Protein AF-A0AAV8X1F8-F1 (afdb_monomer_lite)

Structure (mmCIF, N/CA/C/O backbone):
data_AF-A0AAV8X1F8-F1
#
_entry.id   AF-A0AAV8X1F8-F1
#
loop_
_atom_site.group_PDB
_atom_site.id
_atom_site.type_symbol
_atom_site.label_atom_id
_atom_site.label_alt_id
_atom_site.label_comp_id
_atom_site.label_asym_id
_atom_site.label_entity_id
_atom_site.label_seq_id
_atom_site.pdbx_PDB_ins_code
_atom_site.Cartn_x
_atom_site.Cartn_y
_atom_site.Cartn_z
_atom_site.occupancy
_atom_site.B_iso_or_equiv
_atom_site.auth_seq_id
_atom_site.auth_comp_id
_atom_site.auth_asym_id
_atom_site.auth_atom_id
_atom_site.pdbx_PDB_model_num
ATOM 1 N N . MET A 1 1 ? 37.141 5.680 -40.964 1.00 58.78 1 MET A N 1
ATOM 2 C CA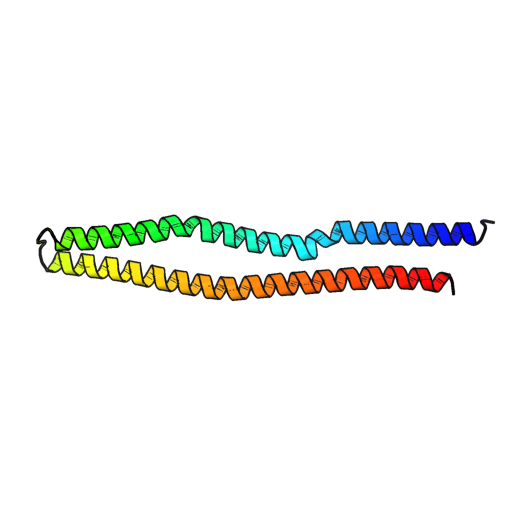 . MET A 1 1 ? 35.723 5.266 -41.043 1.00 58.78 1 MET A CA 1
ATOM 3 C C . MET A 1 1 ? 35.571 4.067 -40.114 1.00 58.78 1 MET A C 1
ATOM 5 O O . MET A 1 1 ? 36.356 3.139 -40.258 1.00 58.78 1 MET A O 1
ATOM 9 N N . TYR A 1 2 ? 34.710 4.121 -39.094 1.00 69.44 2 TYR A N 1
ATOM 10 C CA . TYR A 1 2 ? 34.546 2.992 -38.164 1.00 69.44 2 TYR A CA 1
ATOM 11 C C . TYR A 1 2 ? 33.892 1.800 -38.880 1.00 69.44 2 TYR A C 1
ATOM 13 O O . TYR A 1 2 ? 33.059 2.000 -39.762 1.00 69.44 2 TYR A O 1
ATOM 21 N N . SER A 1 3 ? 34.272 0.573 -38.511 1.00 85.44 3 SER A N 1
ATOM 22 C CA . SER A 1 3 ? 33.612 -0.648 -39.002 1.00 85.44 3 SER A CA 1
ATOM 23 C C . SER A 1 3 ? 32.144 -0.679 -38.558 1.00 85.44 3 SER A C 1
ATOM 25 O O . SER A 1 3 ? 31.850 -0.244 -37.443 1.00 85.44 3 SER A O 1
ATOM 27 N N . LYS A 1 4 ? 31.239 -1.229 -39.384 1.00 85.25 4 LYS A N 1
ATOM 28 C CA . LYS A 1 4 ? 29.804 -1.388 -39.065 1.00 85.25 4 LYS A CA 1
ATOM 29 C C . LYS A 1 4 ? 29.603 -2.050 -37.693 1.00 85.25 4 LYS A C 1
ATOM 31 O O . LYS A 1 4 ? 28.928 -1.488 -36.841 1.00 85.25 4 LYS A O 1
ATOM 36 N N . ALA A 1 5 ? 30.357 -3.113 -37.409 1.00 86.81 5 ALA A N 1
ATOM 37 C CA . ALA A 1 5 ? 30.331 -3.800 -36.116 1.00 86.81 5 ALA A CA 1
ATOM 38 C C . ALA A 1 5 ? 30.678 -2.890 -34.916 1.00 86.81 5 ALA A C 1
ATOM 40 O O . ALA A 1 5 ? 30.145 -3.058 -33.824 1.00 86.81 5 ALA A O 1
ATOM 41 N N . SER A 1 6 ? 31.557 -1.898 -35.101 1.00 88.62 6 SER A N 1
ATOM 42 C CA . SER A 1 6 ? 31.891 -0.939 -34.038 1.00 88.62 6 SER A CA 1
ATOM 43 C C . SER A 1 6 ? 30.753 0.047 -33.767 1.00 88.62 6 SER A C 1
ATOM 45 O O . SER A 1 6 ? 30.630 0.524 -32.639 1.00 88.62 6 SER A O 1
ATOM 47 N N . VAL A 1 7 ? 29.956 0.383 -34.784 1.00 89.62 7 VAL A N 1
ATOM 48 C CA . VAL A 1 7 ? 28.773 1.246 -34.647 1.00 89.62 7 VAL A CA 1
ATOM 49 C C . VAL A 1 7 ? 27.650 0.474 -33.959 1.00 89.62 7 VAL A C 1
ATOM 51 O O . VAL A 1 7 ? 27.064 0.976 -33.002 1.00 89.62 7 VAL A O 1
ATOM 54 N N . ASP A 1 8 ? 27.443 -0.771 -34.369 1.00 92.00 8 ASP A N 1
ATOM 55 C CA . ASP A 1 8 ? 26.447 -1.691 -33.824 1.00 92.00 8 ASP A CA 1
ATOM 56 C C . ASP A 1 8 ? 26.633 -1.928 -32.315 1.00 92.00 8 ASP A C 1
ATOM 58 O O . ASP A 1 8 ? 25.709 -1.740 -31.520 1.00 92.00 8 ASP A O 1
ATOM 62 N N . VAL A 1 9 ? 27.862 -2.243 -31.886 1.00 93.44 9 VAL A N 1
ATOM 63 C CA . VAL A 1 9 ? 28.198 -2.417 -30.460 1.00 93.44 9 VAL A CA 1
ATOM 64 C C . VAL A 1 9 ? 27.955 -1.129 -29.670 1.00 93.44 9 VAL A C 1
ATOM 66 O O . VAL A 1 9 ? 27.441 -1.168 -28.550 1.00 93.44 9 VAL A O 1
ATOM 69 N N . LYS A 1 10 ? 28.288 0.030 -30.249 1.00 94.12 10 LYS A N 1
ATOM 70 C CA . LYS A 1 10 ? 28.045 1.328 -29.609 1.00 94.12 10 LYS A CA 1
ATOM 71 C C . LYS A 1 10 ? 26.549 1.619 -29.468 1.00 94.12 10 LYS A C 1
ATOM 73 O O . LYS A 1 10 ? 26.151 2.200 -28.456 1.00 94.12 10 LYS A O 1
ATOM 78 N N . SER A 1 11 ? 25.734 1.214 -30.443 1.00 93.88 11 SER A N 1
ATOM 79 C CA . SER A 1 11 ? 24.278 1.358 -30.389 1.00 93.88 11 SER A CA 1
ATOM 80 C C . SER A 1 11 ? 23.690 0.528 -29.248 1.00 93.88 11 SER A C 1
ATOM 82 O O . SER A 1 11 ? 23.056 1.087 -28.353 1.00 93.88 11 SER A O 1
ATOM 84 N N . ILE A 1 12 ? 24.037 -0.764 -29.175 1.00 96.69 12 ILE A N 1
ATOM 85 C CA . ILE A 1 12 ? 23.617 -1.657 -28.081 1.00 96.69 12 ILE A CA 1
ATOM 86 C C . ILE A 1 12 ? 24.031 -1.088 -26.717 1.00 96.69 12 ILE A C 1
ATOM 88 O O . ILE A 1 12 ? 23.210 -0.997 -25.803 1.00 96.69 12 ILE A O 1
ATOM 92 N N . GLY A 1 13 ? 25.288 -0.654 -26.578 1.00 97.31 13 GLY A N 1
ATOM 93 C CA . GLY A 1 13 ? 25.778 -0.057 -25.334 1.00 97.31 13 GLY A CA 1
ATOM 94 C C . GLY A 1 13 ? 24.993 1.195 -24.932 1.00 97.31 13 GLY A C 1
ATOM 95 O O . GLY A 1 13 ? 24.625 1.353 -23.769 1.00 97.31 13 GLY A O 1
ATOM 96 N N . SER A 1 14 ? 24.670 2.056 -25.899 1.00 96.75 14 SER A N 1
ATOM 97 C CA . SER A 1 14 ? 23.865 3.261 -25.664 1.00 96.75 14 SER A CA 1
ATOM 98 C C . SER A 1 14 ? 22.449 2.918 -25.195 1.00 96.75 14 SER A C 1
ATOM 100 O O . SER A 1 14 ? 21.946 3.548 -24.264 1.00 96.75 14 SER A O 1
ATOM 102 N N . THR A 1 15 ? 21.827 1.886 -25.767 1.00 97.94 15 THR A N 1
ATOM 103 C CA . THR A 1 15 ? 20.506 1.401 -25.346 1.00 97.94 15 THR A CA 1
ATOM 104 C C . THR A 1 15 ? 20.513 0.893 -23.910 1.00 97.94 15 THR A C 1
ATOM 106 O O . THR A 1 15 ? 19.639 1.269 -23.130 1.00 97.94 15 THR A O 1
ATOM 109 N N . TYR A 1 16 ? 21.517 0.114 -23.508 1.00 98.19 16 TYR A N 1
ATOM 110 C CA . TYR A 1 16 ? 21.610 -0.351 -22.120 1.00 98.19 16 TYR A CA 1
ATOM 111 C C . TYR A 1 16 ? 21.924 0.774 -21.126 1.00 98.19 16 TYR A C 1
ATOM 113 O O . TYR A 1 16 ? 21.419 0.741 -20.005 1.00 98.19 16 TYR A O 1
ATOM 121 N N . ILE A 1 17 ? 22.664 1.815 -21.528 1.00 9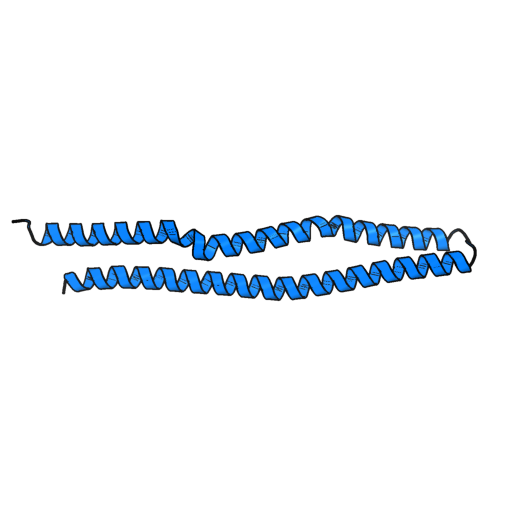8.06 17 ILE A N 1
ATOM 122 C CA . ILE A 1 17 ? 22.822 3.032 -20.712 1.00 98.06 17 ILE A CA 1
ATOM 123 C C . ILE A 1 17 ? 21.469 3.731 -20.516 1.00 98.06 17 ILE A C 1
ATOM 125 O O . ILE A 1 17 ? 21.157 4.164 -19.407 1.00 98.06 17 ILE A O 1
ATOM 129 N N . LEU A 1 18 ? 20.647 3.831 -21.568 1.00 97.06 18 LEU A N 1
ATOM 130 C CA . LEU A 1 18 ? 19.296 4.392 -21.462 1.00 97.06 18 LEU A CA 1
ATOM 131 C C . LEU A 1 18 ? 18.405 3.551 -20.544 1.00 97.06 18 LEU A C 1
ATOM 133 O O . LEU A 1 18 ? 17.727 4.118 -19.695 1.00 97.06 18 LEU A O 1
ATOM 137 N N . ILE A 1 19 ? 18.441 2.221 -20.663 1.00 98.06 19 ILE A N 1
ATOM 138 C CA . ILE A 1 19 ? 17.713 1.316 -19.761 1.00 98.06 19 ILE A CA 1
ATOM 139 C C . ILE A 1 19 ? 18.170 1.518 -18.310 1.00 98.06 19 ILE A C 1
ATOM 141 O O . ILE A 1 19 ? 17.328 1.614 -17.423 1.00 98.06 19 ILE A O 1
ATOM 145 N N . GLY A 1 20 ? 19.475 1.663 -18.062 1.00 97.94 20 GLY A N 1
ATOM 146 C CA . GLY A 1 20 ? 20.000 1.978 -16.729 1.00 97.94 20 GLY A CA 1
ATOM 147 C C . GLY A 1 20 ? 19.393 3.254 -16.135 1.00 97.94 20 GLY A C 1
ATOM 148 O O . GLY A 1 20 ? 18.956 3.245 -14.988 1.00 97.94 20 GLY A O 1
ATOM 149 N N . LYS A 1 21 ? 19.264 4.317 -16.939 1.00 96.94 21 LYS A N 1
ATOM 150 C CA . LYS A 1 21 ? 18.585 5.559 -16.522 1.00 96.94 21 LYS A CA 1
ATOM 151 C C . LYS A 1 21 ? 17.091 5.366 -16.262 1.00 96.94 21 LYS A C 1
ATOM 153 O O . LYS A 1 21 ? 16.547 5.995 -15.362 1.00 96.94 21 LYS A O 1
ATOM 158 N N . LEU A 1 22 ? 16.417 4.502 -17.028 1.00 97.19 22 LEU A N 1
ATOM 159 C CA . LEU A 1 22 ? 15.018 4.162 -16.754 1.00 97.19 22 LEU A CA 1
ATOM 160 C C . LEU A 1 22 ? 14.884 3.498 -15.375 1.00 97.19 22 LEU A C 1
ATOM 162 O O . LEU A 1 22 ? 13.992 3.868 -14.621 1.00 97.19 22 LEU A O 1
ATOM 166 N N . TYR A 1 23 ? 15.777 2.567 -15.023 1.00 97.12 23 TYR A N 1
ATOM 167 C CA . TYR A 1 23 ? 15.787 1.933 -13.697 1.00 97.12 23 TYR A CA 1
ATOM 168 C C . TYR A 1 23 ? 16.033 2.929 -12.557 1.00 97.12 23 TYR A C 1
ATOM 170 O O . TYR A 1 23 ? 15.411 2.803 -11.505 1.00 97.12 23 TYR A O 1
ATOM 178 N N . GLU A 1 24 ? 16.916 3.910 -12.760 1.00 96.00 24 GLU A N 1
ATOM 179 C CA . GLU A 1 24 ? 17.222 4.949 -11.766 1.00 96.00 24 GLU A CA 1
ATOM 180 C C . GLU A 1 24 ? 15.986 5.787 -11.396 1.00 96.00 24 GLU A C 1
ATOM 182 O O . GLU A 1 24 ? 15.760 6.093 -10.225 1.00 96.00 24 GLU A O 1
ATOM 187 N N . GLU A 1 25 ? 15.149 6.114 -12.381 1.00 94.88 25 GLU A N 1
ATOM 188 C CA . GLU A 1 25 ? 13.942 6.918 -12.168 1.00 94.88 25 GLU A CA 1
ATOM 189 C C . GLU A 1 25 ? 12.718 6.088 -11.748 1.00 94.88 25 GLU A C 1
ATOM 191 O O . GLU A 1 25 ? 11.816 6.612 -11.091 1.00 94.88 25 GLU A O 1
ATOM 196 N N . GLN A 1 26 ? 12.691 4.791 -12.072 1.00 95.94 26 GLN A N 1
ATOM 197 C CA . GLN A 1 26 ? 11.502 3.953 -11.908 1.00 95.94 26 GLN A CA 1
ATOM 198 C C . GLN A 1 26 ? 11.010 3.870 -10.460 1.00 95.94 26 GLN A C 1
ATOM 200 O O . GLN A 1 26 ? 9.810 3.974 -10.219 1.00 95.94 26 GLN A O 1
ATOM 205 N N . ALA A 1 27 ? 11.919 3.749 -9.488 1.00 94.75 27 ALA A N 1
ATOM 206 C CA . ALA A 1 27 ? 11.552 3.537 -8.084 1.00 94.75 27 ALA A CA 1
ATOM 207 C C . ALA A 1 27 ? 10.663 4.653 -7.499 1.00 94.75 27 ALA A C 1
ATOM 209 O O . ALA A 1 27 ? 9.892 4.412 -6.570 1.00 94.75 27 ALA A O 1
ATOM 210 N N . LYS A 1 28 ? 10.748 5.876 -8.042 1.00 96.19 28 LYS A N 1
ATOM 211 C CA . LYS A 1 28 ? 9.919 7.017 -7.619 1.00 96.19 28 LYS A CA 1
ATOM 212 C C . LYS A 1 28 ? 8.461 6.883 -8.073 1.00 96.19 28 LYS A C 1
ATOM 214 O O . LYS A 1 28 ? 7.590 7.528 -7.499 1.00 96.19 28 LYS A O 1
ATOM 219 N N . ILE A 1 29 ? 8.208 6.082 -9.106 1.00 96.88 29 ILE A N 1
ATOM 220 C CA . ILE A 1 29 ? 6.912 5.961 -9.781 1.00 96.88 29 ILE A CA 1
ATOM 221 C C . ILE A 1 29 ? 6.070 4.850 -9.151 1.00 96.88 29 ILE A C 1
ATOM 223 O O . ILE A 1 29 ? 4.861 5.003 -9.004 1.00 96.88 29 ILE A O 1
ATOM 227 N N . ASP A 1 30 ? 6.692 3.740 -8.756 1.00 97.00 30 ASP A N 1
ATOM 228 C CA . ASP A 1 30 ? 5.980 2.549 -8.293 1.00 97.00 30 ASP A CA 1
ATOM 229 C C . ASP A 1 30 ? 6.263 2.198 -6.827 1.00 97.00 30 ASP A C 1
ATOM 231 O O . ASP A 1 30 ? 5.339 2.113 -6.014 1.00 97.00 30 ASP A O 1
ATOM 235 N N . TRP A 1 31 ? 7.531 2.027 -6.464 1.00 97.31 31 TRP A N 1
ATOM 236 C CA . TRP A 1 31 ? 7.951 1.587 -5.142 1.00 97.31 31 TRP A CA 1
ATOM 237 C C . TRP A 1 31 ? 7.712 2.646 -4.080 1.00 97.31 31 TRP A C 1
ATOM 239 O O . TRP A 1 31 ? 7.233 2.308 -2.998 1.00 97.31 31 TRP A O 1
ATOM 249 N N . LEU A 1 32 ? 8.013 3.911 -4.376 1.00 97.50 32 LEU A N 1
ATOM 250 C CA . LEU A 1 32 ? 7.830 4.999 -3.422 1.00 97.50 32 LEU A CA 1
ATOM 251 C C . LEU A 1 32 ? 6.346 5.177 -3.029 1.00 97.50 32 LEU A C 1
ATOM 253 O O . LEU A 1 32 ? 6.065 5.085 -1.835 1.00 97.50 32 LEU A O 1
ATOM 257 N N . PRO A 1 33 ? 5.371 5.280 -3.961 1.00 97.25 33 PRO A N 1
ATOM 258 C CA . PRO A 1 33 ? 3.953 5.346 -3.588 1.00 97.25 33 PRO A CA 1
ATOM 259 C C . PRO A 1 33 ? 3.451 4.124 -2.808 1.00 97.25 33 PRO A C 1
ATOM 261 O O . PRO A 1 33 ? 2.631 4.260 -1.895 1.00 97.25 33 PRO A O 1
ATOM 264 N N . LEU A 1 34 ? 3.937 2.922 -3.148 1.00 97.81 34 LEU A N 1
ATOM 265 C CA . LEU A 1 34 ? 3.610 1.709 -2.398 1.00 97.81 34 LEU A CA 1
ATOM 266 C C . LEU A 1 34 ? 4.144 1.784 -0.965 1.00 97.81 34 LEU A C 1
ATOM 268 O O . LEU A 1 34 ? 3.413 1.493 -0.016 1.00 97.81 34 LEU A O 1
ATOM 272 N N . PHE A 1 35 ? 5.401 2.192 -0.807 1.00 97.62 35 PHE A N 1
ATOM 273 C CA . PHE A 1 35 ? 6.036 2.330 0.495 1.00 97.62 35 PHE A CA 1
ATOM 274 C C . PHE A 1 35 ? 5.346 3.389 1.355 1.00 97.62 35 PHE A C 1
ATOM 276 O O . PHE A 1 35 ? 5.058 3.117 2.518 1.00 97.62 35 PHE A O 1
ATOM 283 N N . ASP A 1 36 ? 5.006 4.545 0.786 1.00 97.56 36 ASP A N 1
ATOM 284 C CA . ASP A 1 36 ? 4.314 5.625 1.493 1.00 97.56 36 ASP A CA 1
ATOM 285 C C . ASP A 1 36 ? 2.976 5.148 2.064 1.00 97.56 36 ASP A C 1
ATOM 287 O O . ASP A 1 36 ? 2.677 5.355 3.244 1.00 97.56 36 ASP A O 1
ATOM 291 N N . LYS A 1 37 ? 2.187 4.423 1.263 1.00 97.69 37 LYS A N 1
ATOM 292 C CA . LYS A 1 37 ? 0.929 3.831 1.730 1.00 97.69 37 LYS A CA 1
ATOM 293 C C . LYS A 1 37 ? 1.161 2.817 2.847 1.00 97.69 37 LYS A C 1
ATOM 295 O O . LYS A 1 37 ? 0.500 2.900 3.881 1.00 97.69 37 LYS A O 1
ATOM 300 N N . LEU A 1 38 ? 2.124 1.906 2.702 1.00 97.25 38 LEU A N 1
ATOM 301 C CA . LEU A 1 38 ? 2.468 0.953 3.766 1.00 97.25 38 LEU A CA 1
ATOM 302 C C . LEU A 1 38 ? 2.938 1.658 5.048 1.00 97.25 38 LEU A C 1
ATOM 304 O O . LEU A 1 38 ? 2.608 1.220 6.152 1.00 97.25 38 LEU A O 1
ATOM 308 N N . TYR A 1 39 ? 3.666 2.767 4.920 1.00 97.81 39 TYR A N 1
ATOM 309 C CA . TYR A 1 39 ? 4.156 3.554 6.044 1.00 97.81 39 TYR A CA 1
ATOM 310 C C . TYR A 1 39 ? 3.018 4.240 6.812 1.00 97.81 39 TYR A C 1
ATOM 312 O O . TYR A 1 39 ? 3.010 4.220 8.044 1.00 97.81 39 TYR A O 1
ATOM 320 N N . ILE A 1 40 ? 2.008 4.762 6.109 1.00 97.19 40 ILE A N 1
ATOM 321 C CA . ILE A 1 40 ? 0.788 5.301 6.730 1.00 97.19 40 ILE A CA 1
ATOM 322 C C . ILE A 1 40 ? 0.073 4.209 7.535 1.00 97.19 40 ILE A C 1
ATOM 324 O O . ILE A 1 40 ? -0.222 4.405 8.715 1.00 97.19 40 ILE A O 1
ATOM 328 N N . TYR A 1 41 ? -0.143 3.029 6.944 1.00 97.69 41 TYR A N 1
ATOM 329 C CA . TYR A 1 41 ? -0.800 1.916 7.641 1.00 97.69 41 TYR A CA 1
ATOM 330 C C . TYR A 1 41 ? 0.014 1.400 8.832 1.00 97.69 41 TYR A C 1
ATOM 332 O O . TYR A 1 41 ? -0.568 1.042 9.857 1.00 97.69 41 TYR A O 1
ATOM 340 N N . LYS A 1 42 ? 1.349 1.420 8.759 1.00 97.19 42 LYS A N 1
ATOM 341 C CA . LYS A 1 42 ? 2.216 1.162 9.919 1.00 97.19 42 LYS A CA 1
ATOM 342 C C . LYS A 1 42 ? 1.959 2.171 11.045 1.00 97.19 42 LYS A C 1
ATOM 344 O O . LYS A 1 42 ? 1.873 1.778 12.205 1.00 97.19 42 LYS A O 1
ATOM 349 N N . GLY A 1 43 ? 1.805 3.452 10.710 1.00 97.38 43 GLY A N 1
ATOM 350 C CA . GLY A 1 43 ? 1.456 4.503 11.667 1.00 97.38 43 GLY A CA 1
ATOM 351 C C . GLY A 1 43 ? 0.104 4.255 12.334 1.00 97.38 43 GLY A C 1
ATOM 352 O O . GLY A 1 43 ? 0.027 4.200 13.558 1.00 97.38 43 GLY A O 1
ATOM 353 N N . ILE A 1 44 ? -0.944 4.010 11.547 1.00 96.06 44 ILE A N 1
ATOM 354 C CA . ILE A 1 44 ? -2.298 3.758 12.067 1.00 96.06 44 ILE A CA 1
ATOM 355 C C . ILE A 1 44 ? -2.308 2.519 12.972 1.00 96.06 44 ILE A C 1
ATOM 357 O O . ILE A 1 44 ? -2.781 2.559 14.108 1.00 96.06 44 ILE A O 1
ATOM 361 N N . THR A 1 45 ? -1.720 1.416 12.503 1.00 96.25 45 THR A N 1
ATOM 362 C CA . THR A 1 45 ? -1.698 0.151 13.255 1.00 96.25 45 THR A CA 1
ATOM 363 C C . THR A 1 45 ? -0.882 0.227 14.542 1.00 96.25 45 THR A C 1
ATOM 365 O O . THR A 1 45 ? -1.194 -0.497 15.485 1.00 96.25 45 THR A O 1
ATOM 368 N N . SER A 1 46 ? 0.097 1.133 14.631 1.00 97.44 46 SER A N 1
ATOM 369 C CA . SER A 1 46 ? 0.866 1.352 15.862 1.00 97.44 46 SER A CA 1
ATOM 370 C C . SER A 1 46 ? 0.017 1.869 17.029 1.00 97.44 46 SER A C 1
ATOM 372 O O . SER A 1 46 ? 0.371 1.629 18.178 1.00 97.44 46 SER A O 1
ATOM 374 N N . SER A 1 47 ? -1.123 2.516 16.748 1.00 94.94 47 SER A N 1
ATOM 375 C CA . SER A 1 47 ? -2.040 3.058 17.766 1.00 94.94 47 SER A CA 1
ATOM 376 C C . SER A 1 47 ? -3.103 2.053 18.235 1.00 94.94 47 SER A C 1
ATOM 378 O O . SER A 1 47 ? -3.722 2.242 19.282 1.00 94.94 47 SER A O 1
ATOM 380 N N . LEU A 1 48 ? -3.329 0.964 17.489 1.00 95.56 48 LEU A N 1
ATOM 381 C CA . LEU A 1 48 ? -4.367 -0.025 17.809 1.00 95.56 48 LEU A CA 1
ATOM 382 C C . LEU A 1 48 ? -4.174 -0.731 19.163 1.00 95.56 48 LEU A C 1
ATOM 384 O O . LEU A 1 48 ? -5.176 -0.908 19.861 1.00 95.56 48 LEU A O 1
ATOM 388 N N . PRO A 1 49 ? -2.954 -1.128 19.583 1.00 97.44 49 PRO A N 1
ATOM 389 C CA . PRO A 1 49 ? -2.754 -1.761 20.885 1.00 97.44 49 PRO A CA 1
ATOM 390 C C . PRO A 1 49 ? -3.257 -0.902 22.049 1.00 97.44 49 PRO A C 1
ATOM 392 O O . PRO A 1 49 ? -3.926 -1.421 22.943 1.00 97.44 49 PRO A O 1
ATOM 395 N N . ASP A 1 50 ? -3.004 0.407 22.005 1.00 97.38 50 ASP A N 1
ATOM 396 C CA . ASP A 1 50 ? -3.414 1.336 23.058 1.00 97.38 50 ASP A CA 1
ATOM 397 C C . ASP A 1 50 ? -4.936 1.529 23.085 1.00 97.38 50 ASP A C 1
ATOM 399 O O . ASP A 1 50 ? -5.546 1.484 24.156 1.00 97.38 50 ASP A O 1
ATOM 403 N N . ILE A 1 51 ? -5.572 1.654 21.913 1.00 96.69 51 ILE A N 1
ATOM 404 C CA . ILE A 1 51 ? -7.037 1.747 21.780 1.00 96.69 51 ILE A CA 1
ATOM 405 C C . ILE A 1 51 ? -7.714 0.492 22.351 1.00 96.69 51 ILE A C 1
ATOM 407 O O . ILE A 1 51 ? -8.658 0.583 23.142 1.00 96.69 51 ILE A O 1
ATOM 411 N N . LEU A 1 52 ? -7.213 -0.692 21.990 1.00 96.25 52 LEU A N 1
ATOM 412 C CA . LEU A 1 52 ? -7.743 -1.967 22.476 1.00 96.25 52 LEU A CA 1
ATOM 413 C C . LEU A 1 52 ? -7.500 -2.150 23.977 1.00 96.25 52 LEU A C 1
ATOM 415 O O . LEU A 1 52 ? -8.364 -2.668 24.688 1.00 96.25 52 LEU A O 1
ATOM 419 N N . ASN A 1 53 ? -6.352 -1.699 24.485 1.00 97.50 53 ASN A N 1
ATOM 420 C CA . ASN A 1 53 ? -6.067 -1.731 25.913 1.00 97.50 53 ASN A CA 1
ATOM 421 C C . ASN A 1 53 ? -7.026 -0.822 26.698 1.00 97.50 53 ASN A C 1
ATOM 423 O O . ASN A 1 53 ? -7.554 -1.237 27.729 1.00 97.50 53 ASN A O 1
ATOM 427 N N . LEU A 1 54 ? -7.324 0.377 26.191 1.00 96.94 54 LEU A N 1
ATOM 428 C CA . LEU A 1 54 ? -8.292 1.284 26.810 1.00 96.94 54 LEU A CA 1
ATOM 429 C C . LEU A 1 54 ? -9.697 0.665 26.876 1.00 96.94 54 LEU A C 1
ATOM 431 O O . LEU A 1 54 ? -10.345 0.713 27.924 1.00 96.94 54 LEU A O 1
ATOM 435 N N . GLN A 1 55 ? -10.150 0.038 25.787 1.00 97.38 55 GLN A N 1
ATOM 436 C CA . GLN A 1 55 ? -11.430 -0.676 25.754 1.00 97.38 55 GLN A CA 1
ATOM 437 C C . GLN A 1 55 ? -11.461 -1.815 26.781 1.00 97.38 55 GLN A C 1
ATOM 439 O O . GLN A 1 55 ? -12.405 -1.923 27.567 1.00 97.38 55 GLN A O 1
ATOM 444 N N . LYS A 1 56 ? -10.387 -2.608 26.852 1.00 97.44 56 LYS A N 1
ATOM 445 C CA . LYS A 1 56 ? -10.248 -3.694 27.827 1.00 97.44 56 LYS A CA 1
ATOM 446 C C . LYS A 1 56 ? -10.319 -3.186 29.269 1.00 97.44 56 LYS A C 1
ATOM 448 O O . LYS A 1 56 ? -11.010 -3.788 30.092 1.00 97.44 56 LYS A O 1
ATOM 453 N N . LEU A 1 57 ? -9.623 -2.093 29.583 1.00 97.19 57 LEU A N 1
ATOM 454 C CA . LEU A 1 57 ? -9.638 -1.476 30.914 1.00 97.19 57 LEU A CA 1
ATOM 455 C C . LEU A 1 57 ? -11.028 -0.937 31.273 1.00 97.19 57 LEU A C 1
ATOM 457 O O . LEU A 1 57 ? -11.469 -1.085 32.413 1.00 97.19 57 LEU A O 1
ATOM 461 N N . SER A 1 58 ? -11.747 -0.367 30.305 1.00 96.81 58 SER A N 1
ATOM 462 C CA . SER A 1 58 ? -13.126 0.088 30.500 1.00 96.81 58 SER A CA 1
ATOM 463 C C . SER A 1 58 ? -14.066 -1.065 30.868 1.00 96.81 58 SER A C 1
ATOM 465 O O . SER A 1 58 ? -14.806 -0.965 31.848 1.00 96.81 58 SER A O 1
ATOM 467 N N . GLU A 1 59 ? -13.971 -2.199 30.169 1.00 96.50 59 GLU A N 1
ATOM 468 C CA . GLU A 1 59 ? -14.771 -3.390 30.482 1.00 96.50 59 GLU A CA 1
ATOM 469 C C . GLU A 1 59 ? -14.399 -4.019 31.829 1.00 96.50 59 GLU A C 1
ATOM 471 O O . GLU A 1 59 ? -15.268 -4.478 32.575 1.00 96.50 59 GLU A O 1
ATOM 476 N N . GLN A 1 60 ? -13.114 -4.011 32.194 1.00 96.06 60 GLN A N 1
ATOM 477 C CA . GLN A 1 60 ? -12.689 -4.424 33.533 1.00 96.06 60 GLN A CA 1
ATOM 478 C C . GLN A 1 60 ? -13.300 -3.523 34.611 1.00 96.06 60 GLN A C 1
ATOM 480 O O . GLN A 1 60 ? -13.826 -4.037 35.601 1.00 96.06 60 GLN A O 1
ATOM 485 N N . LYS A 1 61 ? -13.304 -2.200 34.398 1.00 94.12 61 LYS A N 1
ATOM 486 C CA . LYS A 1 61 ? -13.877 -1.246 35.352 1.00 94.12 61 LYS A CA 1
ATOM 487 C C . LYS A 1 61 ? -15.389 -1.401 35.492 1.00 94.12 61 LYS A C 1
ATOM 489 O O . LYS A 1 61 ? -15.895 -1.385 36.611 1.00 94.12 61 LYS A O 1
ATOM 494 N N . LYS A 1 62 ? -16.102 -1.629 34.385 1.00 94.38 62 LYS A N 1
ATOM 495 C CA . LYS A 1 62 ? -17.538 -1.949 34.391 1.00 94.38 62 LYS A CA 1
ATOM 496 C C . LYS A 1 62 ? -17.832 -3.158 35.283 1.00 94.38 62 LYS A C 1
ATOM 498 O O . LYS A 1 62 ? -18.667 -3.055 36.179 1.00 94.38 62 LYS A O 1
ATOM 503 N N . ARG A 1 63 ? -17.092 -4.261 35.115 1.00 93.00 63 ARG A N 1
ATOM 504 C CA . ARG A 1 63 ? -17.253 -5.481 35.934 1.00 93.00 63 ARG A CA 1
ATOM 505 C C . ARG A 1 63 ? -16.922 -5.260 37.411 1.00 93.00 63 ARG A C 1
ATOM 507 O O . ARG A 1 63 ? -17.551 -5.865 38.274 1.00 93.00 63 ARG A O 1
ATOM 514 N N . GLU A 1 64 ? -15.930 -4.428 37.716 1.00 92.88 64 GLU A N 1
ATOM 515 C CA . GLU A 1 64 ? -15.574 -4.073 39.096 1.00 92.88 64 GLU A CA 1
ATOM 516 C C . GLU A 1 64 ? -16.709 -3.292 39.780 1.00 92.88 64 GLU A C 1
ATOM 518 O O . GLU A 1 64 ? -17.130 -3.646 40.881 1.00 92.88 64 GLU A O 1
ATOM 523 N N . CYS A 1 65 ? -17.270 -2.282 39.106 1.00 91.25 65 CYS A N 1
ATOM 524 C CA . CYS A 1 65 ? -18.401 -1.501 39.616 1.00 91.25 65 CYS A CA 1
ATOM 525 C C . CYS A 1 65 ? -19.657 -2.359 39.847 1.00 91.25 65 CYS A C 1
ATOM 527 O O . CYS A 1 65 ? -20.368 -2.140 40.826 1.00 91.25 65 CYS A O 1
ATOM 529 N N . GLU A 1 66 ? -19.901 -3.355 38.990 1.00 89.56 66 GLU A N 1
ATOM 530 C CA . GLU A 1 66 ? -20.991 -4.331 39.147 1.00 89.56 66 GLU A CA 1
ATOM 531 C C . GLU A 1 66 ? -20.838 -5.223 40.378 1.00 89.56 66 GLU A C 1
ATOM 533 O O . GLU A 1 66 ? -21.841 -5.594 40.984 1.00 89.56 66 GLU A O 1
ATOM 538 N N . ARG A 1 67 ? -19.604 -5.535 40.786 1.00 90.50 67 ARG A N 1
ATOM 539 C CA . ARG A 1 67 ? -19.331 -6.334 41.991 1.00 90.50 67 ARG A CA 1
ATOM 540 C C . ARG A 1 67 ? -19.422 -5.521 43.280 1.00 90.50 67 ARG A C 1
ATOM 542 O O . ARG A 1 67 ? -19.771 -6.077 44.314 1.00 90.50 67 ARG A O 1
ATOM 549 N N . ASN A 1 68 ? -19.119 -4.226 43.224 1.00 86.62 68 ASN A N 1
ATOM 550 C CA . ASN A 1 68 ? -19.002 -3.362 44.403 1.00 86.62 68 ASN A CA 1
ATOM 551 C C . ASN A 1 68 ? -20.335 -2.743 44.875 1.00 86.62 68 ASN A C 1
ATOM 553 O O . ASN A 1 68 ? -20.311 -1.828 45.695 1.00 86.62 68 ASN A O 1
ATOM 557 N N . SER A 1 69 ? -21.489 -3.207 44.376 1.00 73.94 69 SER A N 1
ATOM 558 C CA . SER A 1 69 ? -22.827 -2.744 44.795 1.00 73.94 69 SER A CA 1
ATOM 559 C C . SER A 1 69 ? -22.988 -1.213 44.795 1.00 73.94 69 SER A C 1
ATOM 561 O O . SER A 1 69 ? -23.567 -0.636 45.717 1.00 73.94 69 SER A O 1
ATOM 563 N N . MET A 1 70 ? -22.449 -0.535 43.771 1.00 73.69 70 MET A N 1
ATOM 564 C CA . MET A 1 70 ? -22.592 0.920 43.617 1.00 73.69 70 MET A CA 1
ATOM 565 C C . MET A 1 70 ? -24.063 1.337 43.461 1.00 73.69 70 MET A C 1
ATOM 567 O O . MET A 1 70 ? -24.905 0.544 43.036 1.00 73.69 70 MET A O 1
ATOM 571 N N . GLN A 1 71 ? -24.367 2.611 43.744 1.00 82.25 71 GLN A N 1
ATOM 572 C CA . GLN A 1 71 ? -25.687 3.185 43.456 1.00 82.25 71 GLN A CA 1
ATOM 573 C C . GLN A 1 71 ? -26.098 2.917 42.002 1.00 82.25 71 GLN A C 1
ATOM 575 O O . GLN A 1 71 ? -25.311 3.095 41.070 1.00 82.25 71 GLN A O 1
ATOM 580 N N . GLN A 1 72 ? -27.354 2.506 41.822 1.00 83.06 72 GLN A N 1
ATOM 581 C CA . GLN A 1 72 ? -27.882 2.023 40.546 1.00 83.06 72 GLN A CA 1
ATOM 582 C C . GLN A 1 72 ? -27.768 3.053 39.410 1.00 83.06 72 GLN A C 1
ATOM 584 O O . GLN A 1 72 ? -27.523 2.675 38.266 1.00 83.06 72 GLN A O 1
ATOM 589 N N . SER A 1 73 ? -27.898 4.345 39.727 1.00 84.69 73 SER A N 1
ATOM 590 C CA . SER A 1 73 ? -27.700 5.457 38.788 1.00 84.69 73 SER A CA 1
ATOM 591 C C . SER A 1 73 ? -26.261 5.510 38.267 1.00 84.69 73 SER A C 1
ATOM 593 O O . SER A 1 73 ? -26.037 5.441 37.061 1.00 84.69 73 SER A O 1
ATOM 595 N N . THR A 1 74 ? -25.278 5.521 39.168 1.00 86.38 74 THR A N 1
ATOM 596 C CA . THR A 1 74 ? -23.847 5.519 38.830 1.00 86.38 74 THR A CA 1
ATOM 597 C C . THR A 1 74 ? -23.455 4.281 38.024 1.00 86.38 74 THR A C 1
ATOM 599 O O . THR A 1 74 ? -22.672 4.363 37.078 1.00 86.38 74 THR A O 1
ATOM 602 N N . LEU A 1 75 ? -24.021 3.122 38.366 1.00 89.81 75 LEU A N 1
ATOM 603 C CA . LEU A 1 75 ? -23.787 1.875 37.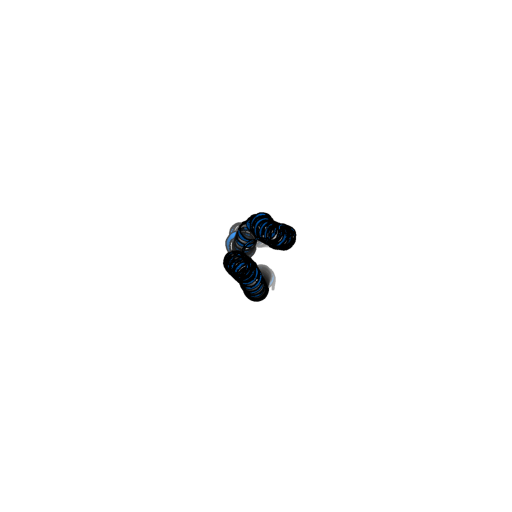645 1.00 89.81 75 LEU A CA 1
ATOM 604 C C . LEU A 1 75 ? -24.304 1.938 36.196 1.00 89.81 75 LEU A C 1
ATOM 606 O O . LEU A 1 75 ? -23.626 1.477 35.274 1.00 89.81 75 LEU A O 1
ATOM 610 N N . ALA A 1 76 ? -25.492 2.512 35.987 1.00 91.50 76 ALA A N 1
ATOM 611 C CA . ALA A 1 76 ? -26.070 2.689 34.657 1.00 91.50 76 ALA A CA 1
ATOM 612 C C . ALA A 1 76 ? -25.202 3.606 33.779 1.00 91.50 76 ALA A C 1
ATOM 614 O O . ALA A 1 76 ? -24.957 3.286 32.614 1.00 91.50 76 ALA A O 1
ATOM 615 N N . ASP A 1 77 ? -24.664 4.685 34.351 1.00 93.31 77 ASP A N 1
ATOM 616 C CA . ASP A 1 77 ? -23.769 5.600 33.640 1.00 93.31 77 ASP A CA 1
ATOM 617 C C . ASP A 1 77 ? -22.445 4.933 33.245 1.00 93.31 77 ASP A C 1
ATOM 619 O O . ASP A 1 77 ? -21.992 5.078 32.106 1.00 93.31 77 ASP A O 1
ATOM 623 N N . VAL A 1 78 ? -21.835 4.155 34.149 1.00 93.81 78 VAL A N 1
ATOM 624 C CA . VAL A 1 78 ? -20.603 3.398 33.856 1.00 93.81 78 VAL A CA 1
ATOM 625 C C . VAL A 1 78 ? -20.832 2.405 32.717 1.00 93.81 78 VAL A C 1
ATOM 627 O O . VAL A 1 78 ? -20.032 2.360 31.781 1.00 93.81 78 VAL A O 1
ATOM 630 N N . ARG A 1 79 ? -21.939 1.652 32.754 1.00 93.44 79 ARG A N 1
ATOM 631 C CA . ARG A 1 79 ? -22.309 0.713 31.684 1.00 93.44 79 ARG A CA 1
ATOM 632 C C . ARG A 1 79 ? -22.468 1.422 30.349 1.00 93.44 79 ARG A C 1
ATOM 634 O O . ARG A 1 79 ? -21.831 1.026 29.381 1.00 93.44 79 ARG A O 1
ATOM 641 N N . LYS A 1 80 ? -23.240 2.511 30.321 1.00 96.12 80 LYS A N 1
ATOM 642 C CA . LYS A 1 80 ? -23.469 3.295 29.105 1.00 96.12 80 LYS A CA 1
ATOM 643 C C . LYS A 1 80 ? -22.156 3.788 28.497 1.00 96.12 80 LYS A C 1
ATOM 645 O O . LYS A 1 80 ? -21.977 3.697 27.288 1.00 96.12 80 LYS A O 1
ATOM 650 N N . ARG A 1 81 ? -21.228 4.300 29.311 1.00 96.00 81 ARG A N 1
ATOM 651 C CA . ARG A 1 81 ? -19.929 4.796 28.821 1.00 96.00 81 ARG A CA 1
ATOM 652 C C . ARG A 1 81 ? -19.041 3.675 28.279 1.00 96.00 81 ARG A C 1
ATOM 654 O O . ARG A 1 81 ? -18.421 3.871 27.238 1.00 96.00 81 ARG A O 1
ATOM 661 N N . ALA A 1 82 ? -18.993 2.529 28.957 1.00 96.25 82 ALA A N 1
ATOM 662 C CA . ALA A 1 82 ? -18.247 1.360 28.489 1.00 96.25 82 ALA A CA 1
ATOM 663 C C . ALA A 1 82 ? -18.824 0.804 27.176 1.00 96.25 82 ALA A C 1
ATOM 665 O O . ALA A 1 82 ? -18.074 0.542 26.239 1.00 96.25 82 ALA A O 1
ATOM 666 N N . ASP A 1 83 ? -20.152 0.724 27.065 1.00 96.69 83 ASP A N 1
ATOM 667 C CA . ASP A 1 83 ? -20.819 0.271 25.843 1.00 96.69 83 ASP A CA 1
ATOM 668 C C . ASP A 1 83 ? -20.545 1.237 24.680 1.00 96.69 83 ASP A C 1
ATOM 670 O O . ASP A 1 83 ? -20.167 0.797 23.597 1.00 96.69 83 ASP A O 1
ATOM 674 N N . VAL A 1 84 ? -20.650 2.556 24.907 1.00 97.50 84 VAL A N 1
ATOM 675 C CA . VAL A 1 84 ? -20.289 3.575 23.903 1.00 97.50 84 VAL A CA 1
ATOM 676 C C . VAL A 1 84 ? -18.844 3.400 23.443 1.00 97.50 84 VAL A C 1
ATOM 678 O O . VAL A 1 84 ? -18.594 3.405 22.243 1.00 97.50 84 VAL A O 1
ATOM 681 N N . LEU A 1 85 ? -17.894 3.209 24.365 1.00 96.94 85 LEU A N 1
ATOM 682 C CA . LEU A 1 85 ? -16.496 2.983 24.001 1.00 96.94 85 LEU A CA 1
ATOM 683 C C . LEU A 1 85 ? -16.331 1.719 23.146 1.00 96.94 85 LEU A C 1
ATOM 685 O O . LEU A 1 85 ? -15.661 1.766 22.117 1.00 96.94 85 LEU A O 1
ATOM 689 N N . THR A 1 86 ? -16.963 0.612 23.537 1.00 97.31 86 THR A N 1
ATOM 690 C CA . THR A 1 86 ? -16.911 -0.655 22.795 1.00 97.31 86 THR A CA 1
ATOM 691 C C . THR A 1 86 ? -17.482 -0.506 21.380 1.00 97.31 86 THR A C 1
ATOM 693 O O . THR A 1 86 ? -16.834 -0.918 20.418 1.00 97.31 86 THR A O 1
ATOM 696 N N . TYR 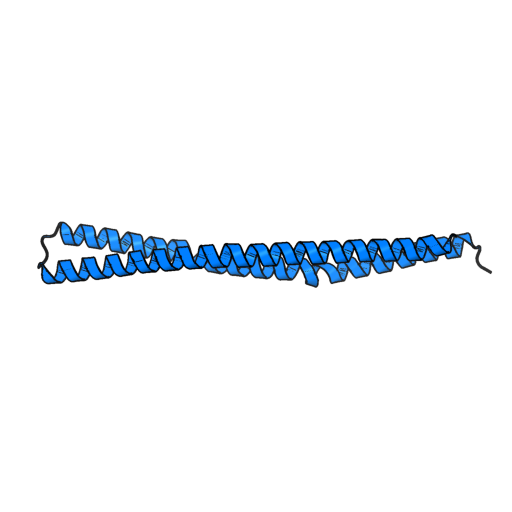A 1 87 ? -18.643 0.138 21.219 1.00 98.06 87 TYR A N 1
ATOM 697 C CA . TYR A 1 87 ? -19.229 0.368 19.894 1.00 98.06 87 TYR A CA 1
ATOM 698 C C . TYR A 1 87 ? -18.395 1.317 19.032 1.00 98.06 87 TYR A C 1
ATOM 700 O O . TYR A 1 87 ? -18.259 1.075 17.835 1.00 98.06 87 TYR A O 1
ATOM 708 N N . THR A 1 88 ? -17.789 2.349 19.623 1.00 97.81 88 THR A N 1
ATOM 709 C CA . THR A 1 88 ? -16.863 3.236 18.908 1.00 97.81 88 THR A CA 1
ATOM 710 C C . THR A 1 88 ? -15.649 2.468 18.395 1.00 97.81 88 THR A C 1
ATOM 712 O O . THR A 1 88 ? -15.288 2.612 17.231 1.00 97.81 88 THR A O 1
ATOM 715 N N . VAL A 1 89 ? -15.051 1.599 19.217 1.00 97.75 89 VAL A N 1
ATOM 716 C CA . VAL A 1 89 ? -13.916 0.768 18.786 1.00 97.75 89 VAL A CA 1
ATOM 717 C C . VAL A 1 89 ? -14.318 -0.181 17.657 1.00 97.75 89 VAL A C 1
ATOM 719 O O . VAL A 1 89 ? -13.564 -0.343 16.703 1.00 97.75 89 VAL A O 1
ATOM 722 N N . PHE A 1 90 ? -15.509 -0.781 17.706 1.00 97.75 90 PHE A N 1
ATOM 723 C CA . PHE A 1 90 ? -15.991 -1.626 16.609 1.00 97.75 90 PHE A CA 1
ATOM 724 C C . PHE A 1 90 ? -16.238 -0.847 15.318 1.00 97.75 90 PHE A C 1
ATOM 726 O O . PHE A 1 90 ? -15.884 -1.336 14.245 1.00 97.75 90 PHE A O 1
ATOM 733 N N . ALA A 1 91 ? -16.815 0.351 15.413 1.00 98.25 91 ALA A N 1
ATOM 734 C CA . ALA A 1 91 ? -17.008 1.223 14.261 1.00 98.25 91 ALA A CA 1
ATOM 735 C C . ALA A 1 91 ? -15.662 1.600 13.623 1.00 98.25 91 ALA A C 1
ATOM 737 O O . ALA A 1 91 ? -15.511 1.483 12.409 1.00 98.25 91 ALA A O 1
ATOM 738 N N . GLU A 1 92 ? -14.672 1.956 14.442 1.00 97.44 92 GLU A N 1
ATOM 739 C CA . GLU A 1 92 ? -13.332 2.317 13.980 1.00 97.44 92 GLU A CA 1
ATOM 740 C C . GLU A 1 92 ? -12.608 1.136 13.324 1.00 97.44 92 GLU A C 1
ATOM 742 O O . GLU A 1 92 ? -12.042 1.275 12.245 1.00 97.44 92 GLU A O 1
ATOM 747 N N . LEU A 1 93 ? -12.669 -0.059 13.924 1.00 96.94 93 LEU A N 1
ATOM 748 C CA . LEU A 1 93 ? -12.063 -1.260 13.340 1.00 96.94 93 LEU A CA 1
ATOM 749 C C . LEU A 1 93 ? -12.703 -1.634 11.999 1.00 96.94 93 LEU A C 1
ATOM 751 O O . LEU A 1 93 ? -11.995 -2.048 11.083 1.00 96.94 93 LEU A O 1
ATOM 755 N N . ASN A 1 94 ? -14.022 -1.482 11.876 1.00 97.81 94 ASN A N 1
ATOM 756 C CA . ASN A 1 94 ? -14.734 -1.726 10.625 1.00 97.81 94 ASN A CA 1
ATOM 757 C C . ASN A 1 94 ? -14.331 -0.699 9.556 1.00 97.81 94 ASN A C 1
ATOM 759 O O . ASN A 1 94 ? -13.969 -1.075 8.442 1.00 97.81 94 ASN A O 1
ATOM 763 N N . HIS A 1 95 ? -14.310 0.588 9.915 1.00 97.81 95 HIS A N 1
ATOM 764 C CA . HIS A 1 95 ? -13.846 1.647 9.023 1.00 97.81 95 HIS A CA 1
ATOM 765 C C . HIS A 1 95 ? -12.408 1.392 8.554 1.00 97.81 95 HIS A C 1
ATOM 767 O O . HIS A 1 95 ? -12.157 1.347 7.351 1.00 97.81 95 HIS A O 1
ATOM 773 N N . PHE A 1 96 ? -11.496 1.100 9.484 1.00 97.44 96 PHE A N 1
ATOM 774 C CA . PHE A 1 96 ? -10.108 0.759 9.186 1.00 97.44 96 PHE A CA 1
ATOM 775 C C . PHE A 1 96 ? -9.984 -0.413 8.205 1.00 97.44 96 PHE A C 1
ATOM 777 O O . PHE A 1 96 ? -9.184 -0.349 7.276 1.00 97.44 96 PHE A O 1
ATOM 784 N N . GLN A 1 97 ? -10.762 -1.484 8.389 1.00 97.06 97 GLN A N 1
ATOM 785 C CA . GLN A 1 97 ? -10.740 -2.641 7.490 1.00 97.06 97 GLN A CA 1
ATOM 786 C C . GLN A 1 97 ? -11.183 -2.273 6.068 1.00 97.06 97 GLN A C 1
ATOM 788 O O . GLN A 1 97 ? -10.500 -2.641 5.112 1.00 97.06 97 GLN A O 1
ATOM 793 N N . ASN A 1 98 ? -12.275 -1.516 5.932 1.00 97.81 98 ASN A N 1
ATOM 794 C CA . ASN A 1 98 ? -12.801 -1.108 4.628 1.00 97.81 98 ASN A CA 1
ATOM 795 C C . ASN A 1 98 ? -11.829 -0.187 3.876 1.00 97.81 98 ASN A C 1
ATOM 797 O O . ASN A 1 98 ? -11.585 -0.387 2.681 1.00 97.81 98 ASN A O 1
ATOM 801 N N . GLU A 1 99 ? -11.247 0.791 4.576 1.00 97.75 99 GLU A N 1
ATOM 802 C CA . GLU A 1 99 ? -10.260 1.705 3.995 1.00 97.75 99 GLU A CA 1
ATOM 803 C C . GLU A 1 99 ? -8.991 0.952 3.597 1.00 97.75 99 GLU A C 1
ATOM 805 O O . GLU A 1 99 ? -8.551 1.059 2.453 1.00 97.75 99 GLU A O 1
ATOM 810 N N . ARG A 1 100 ? -8.456 0.103 4.489 1.00 97.38 100 ARG A N 1
ATOM 811 C CA . ARG A 1 100 ? -7.266 -0.722 4.226 1.00 97.38 100 ARG A CA 1
ATOM 812 C C . ARG A 1 100 ? -7.419 -1.556 2.966 1.00 97.38 100 ARG A C 1
ATOM 814 O O . ARG A 1 100 ? -6.517 -1.573 2.129 1.00 97.38 100 ARG A O 1
ATOM 821 N N . ASP A 1 101 ? -8.531 -2.270 2.844 1.00 96.75 101 ASP A N 1
ATOM 822 C CA . ASP A 1 101 ? -8.743 -3.186 1.727 1.00 96.75 101 ASP A CA 1
ATOM 823 C C . ASP A 1 101 ? -8.890 -2.424 0.405 1.00 96.75 101 ASP A C 1
ATOM 825 O O . ASP A 1 101 ? -8.377 -2.865 -0.626 1.00 96.75 101 ASP A O 1
ATOM 829 N N . THR A 1 102 ? -9.527 -1.253 0.436 1.00 97.81 102 THR A N 1
ATOM 830 C CA . THR A 1 102 ? -9.674 -0.384 -0.736 1.00 97.81 102 THR A CA 1
ATOM 831 C C . THR A 1 102 ? -8.334 0.224 -1.144 1.00 97.81 102 THR A C 1
ATOM 833 O O . THR A 1 102 ? -7.903 0.065 -2.289 1.00 97.81 102 THR A O 1
ATOM 836 N N . ASP A 1 103 ? -7.643 0.870 -0.209 1.00 97.88 103 ASP A N 1
ATOM 837 C CA . ASP A 1 103 ? -6.381 1.560 -0.449 1.00 97.88 103 ASP A CA 1
ATOM 838 C C . ASP A 1 103 ? -5.289 0.609 -0.922 1.00 97.88 103 ASP A C 1
ATOM 840 O O . ASP A 1 103 ? -4.691 0.835 -1.974 1.00 97.88 103 ASP A O 1
ATOM 844 N N . LEU A 1 104 ? -5.030 -0.473 -0.177 1.00 96.44 104 LEU A N 1
ATOM 845 C CA . LEU A 1 104 ? -3.941 -1.389 -0.514 1.00 96.44 104 LEU A CA 1
ATOM 846 C C . LEU A 1 104 ? -4.189 -2.058 -1.863 1.00 96.44 104 LEU A C 1
ATOM 848 O O . LEU A 1 104 ? -3.258 -2.196 -2.655 1.00 96.44 104 LEU A O 1
ATOM 852 N N . LYS A 1 105 ? -5.443 -2.404 -2.173 1.00 97.88 105 LYS A N 1
ATOM 853 C CA . LYS A 1 105 ? -5.807 -2.934 -3.489 1.00 97.88 105 LYS A CA 1
ATOM 854 C C . LYS A 1 105 ? -5.506 -1.934 -4.602 1.00 97.88 105 LYS A C 1
ATOM 856 O O . LYS A 1 105 ? -4.933 -2.321 -5.621 1.00 97.88 105 LYS A O 1
ATOM 861 N N . LEU A 1 106 ? -5.892 -0.668 -4.438 1.00 98.12 106 LEU A N 1
ATOM 862 C CA . LEU A 1 106 ? -5.638 0.372 -5.438 1.00 98.12 106 LEU A CA 1
ATOM 863 C C . LEU A 1 106 ? -4.140 0.635 -5.609 1.00 98.12 106 LEU A C 1
ATOM 865 O O . LEU A 1 106 ? -3.659 0.697 -6.740 1.00 98.12 106 LEU A O 1
ATOM 869 N N . THR A 1 107 ? -3.390 0.711 -4.513 1.00 98.12 107 THR A N 1
ATOM 870 C CA . THR A 1 107 ? -1.943 0.938 -4.540 1.00 98.12 107 THR A CA 1
ATOM 871 C C . THR A 1 107 ? -1.190 -0.227 -5.175 1.00 98.12 107 THR A C 1
ATOM 873 O O . THR A 1 107 ? -0.360 -0.003 -6.052 1.00 98.12 107 THR A O 1
ATOM 876 N N . MET A 1 108 ? -1.511 -1.476 -4.817 1.00 97.94 108 MET A N 1
ATOM 877 C CA . MET A 1 108 ? -0.905 -2.662 -5.439 1.00 97.94 108 MET A CA 1
ATOM 878 C C . MET A 1 108 ? -1.240 -2.754 -6.929 1.00 97.94 108 MET A C 1
ATOM 880 O O . MET A 1 108 ? -0.383 -3.107 -7.739 1.00 97.94 108 MET A O 1
ATOM 884 N N . LYS A 1 109 ? -2.474 -2.404 -7.313 1.00 98.38 109 LYS A N 1
ATOM 885 C CA . LYS A 1 109 ? -2.864 -2.327 -8.723 1.00 98.38 109 LYS A CA 1
ATOM 886 C C . LYS A 1 109 ? -2.023 -1.285 -9.464 1.00 98.38 109 LYS A C 1
ATOM 888 O O . LYS A 1 109 ? -1.474 -1.613 -10.511 1.00 98.38 109 LYS A O 1
ATOM 893 N N . SER A 1 110 ? -1.903 -0.074 -8.921 1.00 98.31 110 SER A N 1
ATOM 894 C CA . SER A 1 110 ? -1.097 0.998 -9.516 1.00 98.31 110 SER A CA 1
ATOM 895 C C . SER A 1 110 ? 0.362 0.573 -9.671 1.00 98.31 110 SER A C 1
ATOM 897 O O . SER A 1 110 ? 0.920 0.707 -10.752 1.00 98.31 110 SER A O 1
ATOM 899 N N . PHE A 1 111 ? 0.949 -0.028 -8.633 1.00 98.62 111 PHE A N 1
ATOM 900 C CA . PHE A 1 111 ? 2.311 -0.562 -8.667 1.00 98.62 111 PHE A CA 1
ATOM 901 C C . PHE A 1 111 ? 2.521 -1.532 -9.841 1.00 98.62 111 PHE A C 1
ATOM 903 O O . PHE A 1 111 ? 3.460 -1.381 -10.620 1.00 98.62 111 PHE A O 1
ATOM 910 N N . LEU A 1 112 ? 1.617 -2.503 -10.014 1.00 98.56 112 LEU A N 1
ATOM 911 C CA . LEU A 1 112 ? 1.710 -3.473 -11.108 1.00 98.56 112 LEU A CA 1
ATOM 912 C C . LEU A 1 112 ? 1.519 -2.832 -12.488 1.00 98.56 112 LEU A C 1
ATOM 914 O O . LEU A 1 112 ? 2.158 -3.259 -13.449 1.00 98.56 112 LEU A O 1
ATOM 918 N N . GLN A 1 113 ? 0.649 -1.826 -12.603 1.00 98.56 113 GLN A N 1
ATOM 919 C CA . GLN A 1 113 ? 0.455 -1.091 -13.855 1.00 98.56 113 GLN A CA 1
ATOM 920 C C . GLN A 1 113 ? 1.727 -0.338 -14.257 1.00 98.56 113 GLN A C 1
ATOM 922 O O . GLN A 1 113 ? 2.141 -0.426 -15.412 1.00 98.56 113 GLN A O 1
ATOM 927 N N . GLU A 1 114 ? 2.383 0.323 -13.305 1.00 98.44 114 GLU A N 1
ATOM 928 C CA . GLU A 1 114 ? 3.627 1.050 -13.557 1.00 98.44 114 GLU A CA 1
ATOM 929 C C . GLU A 1 114 ? 4.798 0.110 -13.865 1.00 98.44 114 GLU A C 1
ATOM 931 O O . GLU A 1 114 ? 5.524 0.339 -14.832 1.00 98.44 114 GLU A O 1
ATOM 936 N N . GLN A 1 115 ? 4.920 -1.016 -13.154 1.00 98.50 115 GLN A N 1
ATOM 937 C CA . GLN A 1 115 ? 5.889 -2.068 -13.488 1.00 98.50 115 GLN A CA 1
ATOM 938 C C . GLN A 1 115 ? 5.664 -2.622 -14.905 1.00 98.50 115 GLN A C 1
ATOM 940 O O . GLN A 1 115 ? 6.613 -2.792 -15.671 1.00 98.50 115 GLN A O 1
ATOM 945 N N . LEU A 1 116 ? 4.411 -2.869 -15.298 1.00 98.50 116 LEU A N 1
ATOM 946 C CA . LEU A 1 116 ? 4.089 -3.327 -16.650 1.00 98.50 116 LEU A CA 1
ATOM 947 C C . LEU A 1 116 ? 4.489 -2.291 -17.710 1.00 98.50 116 LEU A C 1
ATOM 949 O O . LEU A 1 116 ? 5.082 -2.652 -18.728 1.00 98.50 116 LEU A O 1
ATOM 953 N N . ASN A 1 117 ? 4.159 -1.018 -17.487 1.00 98.25 117 ASN A N 1
ATOM 954 C CA . ASN A 1 117 ? 4.512 0.074 -18.395 1.00 98.25 117 ASN A CA 1
ATOM 955 C C . ASN A 1 117 ? 6.032 0.218 -18.530 1.00 98.25 117 ASN A C 1
ATOM 957 O O . ASN A 1 117 ? 6.543 0.378 -19.640 1.00 98.25 117 ASN A O 1
ATOM 961 N N . PHE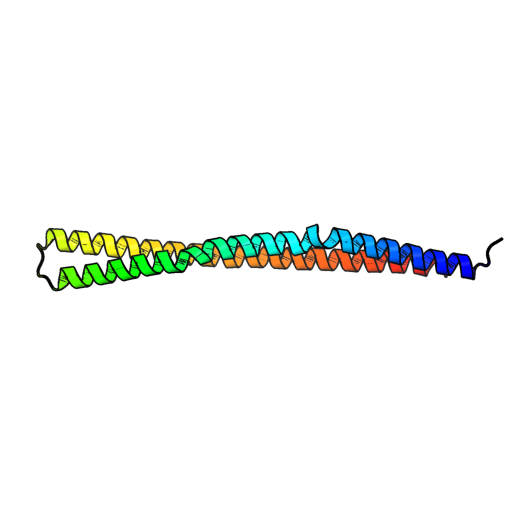 A 1 118 ? 6.755 0.086 -17.420 1.00 98.38 118 PHE A N 1
ATOM 962 C CA . PHE A 1 118 ? 8.210 0.116 -17.380 1.00 98.38 118 PHE A CA 1
ATOM 963 C C . PHE A 1 118 ? 8.846 -0.982 -18.235 1.00 98.38 118 PHE A C 1
ATOM 965 O O . PHE A 1 118 ? 9.638 -0.685 -19.133 1.00 98.38 118 PHE A O 1
ATOM 972 N N . TYR A 1 119 ? 8.458 -2.246 -18.035 1.00 98.50 119 TYR A N 1
ATOM 973 C CA . TYR A 1 119 ? 9.015 -3.346 -18.826 1.00 98.50 119 TYR A CA 1
ATOM 974 C C . TYR A 1 119 ? 8.628 -3.259 -20.303 1.00 98.50 119 TYR A C 1
ATOM 976 O O . TYR A 1 119 ? 9.461 -3.545 -21.161 1.00 98.50 119 TYR A O 1
ATOM 984 N N . LYS A 1 120 ? 7.413 -2.798 -20.627 1.00 98.50 120 LYS A N 1
ATOM 985 C CA . LYS A 1 120 ? 7.036 -2.508 -22.019 1.00 98.50 120 LYS A CA 1
ATOM 986 C C . LYS A 1 120 ? 7.944 -1.450 -22.643 1.00 98.50 120 LYS A C 1
ATOM 988 O O . LYS A 1 120 ? 8.389 -1.630 -23.769 1.00 98.50 120 LYS A O 1
ATOM 993 N N . ASN A 1 121 ? 8.259 -0.379 -21.914 1.00 98.12 121 ASN A N 1
ATOM 994 C CA . ASN A 1 121 ? 9.173 0.654 -22.397 1.00 98.12 121 ASN A CA 1
ATOM 995 C C . ASN A 1 121 ? 10.581 0.088 -22.652 1.00 98.12 121 ASN A C 1
ATOM 997 O O . ASN A 1 121 ? 11.166 0.370 -23.695 1.00 98.12 121 ASN A O 1
ATOM 1001 N N . ILE A 1 122 ? 11.098 -0.770 -21.762 1.00 98.38 122 ILE A N 1
ATOM 1002 C CA . ILE A 1 122 ? 12.374 -1.476 -21.981 1.00 98.38 122 ILE A CA 1
ATOM 1003 C C . ILE A 1 122 ? 12.327 -2.310 -23.264 1.00 98.38 122 ILE A C 1
ATOM 1005 O O . ILE A 1 122 ? 13.243 -2.212 -24.080 1.00 98.38 122 ILE A O 1
ATOM 1009 N N . VAL A 1 123 ? 11.263 -3.095 -23.459 1.00 98.38 123 VAL A N 1
ATOM 1010 C CA . VAL A 1 123 ? 11.076 -3.895 -24.678 1.00 98.38 123 VAL A CA 1
ATOM 1011 C C . VAL A 1 123 ? 11.114 -2.998 -25.915 1.00 98.38 123 VAL A C 1
ATOM 1013 O O . VAL A 1 123 ? 11.892 -3.282 -26.820 1.00 98.38 123 VAL A O 1
ATOM 1016 N N . CYS A 1 124 ? 10.401 -1.866 -25.921 1.00 98.06 124 CYS A N 1
ATOM 1017 C CA . CYS A 1 124 ? 10.451 -0.915 -27.036 1.00 98.06 124 CYS A CA 1
ATOM 1018 C C . CYS A 1 124 ? 11.878 -0.415 -27.322 1.00 98.06 124 CYS A C 1
ATOM 1020 O O . CYS A 1 124 ? 12.280 -0.352 -28.480 1.00 98.06 124 CYS A O 1
ATOM 1022 N N . LYS A 1 125 ? 12.684 -0.101 -26.293 1.00 97.69 125 LYS A N 1
ATOM 1023 C CA . LYS A 1 125 ? 14.085 0.325 -26.494 1.00 97.69 125 LYS A CA 1
ATOM 1024 C C . LYS A 1 125 ? 14.939 -0.762 -27.141 1.00 97.69 125 LYS A C 1
ATOM 1026 O O . LYS A 1 125 ? 15.788 -0.457 -27.982 1.00 97.69 125 LYS A O 1
ATOM 1031 N N . LEU A 1 126 ? 14.719 -2.016 -26.758 1.00 97.81 126 LEU A N 1
ATOM 1032 C CA . LEU A 1 126 ? 15.420 -3.154 -27.342 1.00 97.81 126 LEU A CA 1
ATOM 1033 C C . LEU A 1 126 ? 14.969 -3.403 -28.784 1.00 97.81 126 LEU A C 1
ATOM 1035 O O . LEU A 1 126 ? 15.822 -3.580 -29.647 1.00 97.81 126 LEU A O 1
ATOM 1039 N N . GLU A 1 127 ? 13.667 -3.337 -29.066 1.00 97.56 127 GLU A N 1
ATOM 1040 C CA . GLU A 1 127 ? 13.118 -3.463 -30.423 1.00 97.56 127 GLU A CA 1
ATOM 1041 C C . GLU A 1 127 ? 13.639 -2.370 -31.363 1.00 97.56 127 GLU A C 1
ATOM 1043 O O . GLU A 1 127 ? 14.085 -2.673 -32.467 1.00 97.56 127 GLU A O 1
ATOM 1048 N N . ASP A 1 128 ? 13.644 -1.109 -30.924 1.00 95.88 128 ASP A N 1
ATOM 1049 C CA . ASP A 1 128 ? 14.164 0.014 -31.713 1.00 95.88 128 ASP A CA 1
ATOM 1050 C C . ASP A 1 128 ? 15.654 -0.152 -32.043 1.00 95.88 128 ASP A C 1
ATOM 1052 O O . ASP A 1 128 ? 16.112 0.269 -33.104 1.00 95.88 128 ASP A O 1
ATOM 1056 N N . THR A 1 129 ? 16.416 -0.778 -31.142 1.00 96.19 129 THR A N 1
ATOM 1057 C CA . THR A 1 129 ? 17.833 -1.088 -31.375 1.00 96.19 129 THR A CA 1
ATOM 1058 C C . THR A 1 129 ? 17.988 -2.273 -32.316 1.00 96.19 129 THR A C 1
ATOM 1060 O O . THR A 1 129 ? 18.826 -2.228 -33.209 1.00 96.19 129 THR A O 1
ATOM 1063 N N . LEU A 1 130 ? 17.167 -3.313 -32.149 1.00 95.44 130 LEU A N 1
ATOM 1064 C CA . LEU A 1 130 ? 17.185 -4.512 -32.983 1.00 95.44 130 LEU A CA 1
ATOM 1065 C C . LEU A 1 130 ? 16.890 -4.186 -34.452 1.00 95.44 130 LEU A C 1
ATOM 1067 O O . LEU A 1 130 ? 17.615 -4.652 -35.321 1.00 95.44 130 LEU A O 1
ATOM 1071 N N . ARG A 1 131 ? 15.919 -3.306 -34.725 1.00 94.75 131 ARG A N 1
ATOM 1072 C CA . ARG A 1 131 ? 15.574 -2.860 -36.090 1.00 94.75 131 ARG A CA 1
ATOM 1073 C C . ARG A 1 131 ? 16.714 -2.158 -36.836 1.00 94.75 131 ARG A C 1
ATOM 1075 O O . ARG A 1 131 ? 16.608 -1.953 -38.035 1.00 94.75 131 ARG A O 1
ATOM 1082 N N . GLN A 1 132 ? 17.788 -1.748 -36.157 1.00 90.19 132 GLN A N 1
ATOM 1083 C CA . GLN A 1 132 ? 18.968 -1.165 -36.815 1.00 90.19 1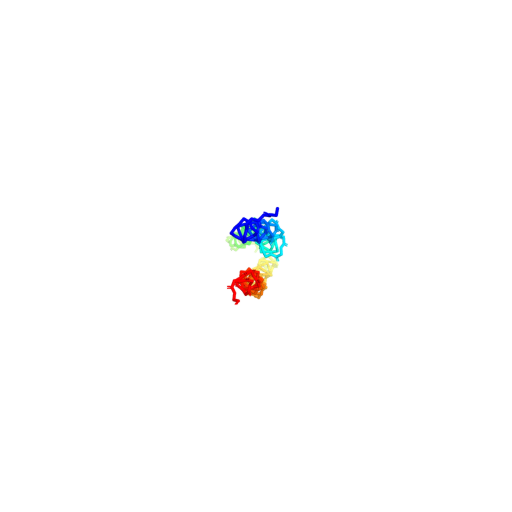32 GLN A CA 1
ATOM 1084 C C . GLN A 1 132 ? 19.858 -2.227 -37.480 1.00 90.19 132 GLN A C 1
ATOM 1086 O O . GLN A 1 132 ? 20.772 -1.878 -38.229 1.00 90.19 132 GLN A O 1
ATOM 1091 N N . PHE A 1 133 ? 19.620 -3.502 -37.166 1.00 87.19 133 PHE A N 1
ATOM 1092 C CA . PHE A 1 133 ? 20.340 -4.651 -37.710 1.00 87.19 133 PHE A CA 1
ATOM 1093 C C . PHE A 1 133 ? 19.611 -5.326 -38.875 1.00 87.19 133 PHE A C 1
ATOM 1095 O O . PHE A 1 133 ? 20.231 -6.152 -39.551 1.00 87.19 133 PHE A O 1
ATOM 1102 N N . ASP A 1 134 ? 18.347 -4.963 -39.098 1.00 75.62 134 ASP A N 1
ATOM 1103 C CA . ASP A 1 134 ? 17.563 -5.326 -40.282 1.00 75.62 134 ASP A CA 1
ATOM 1104 C C . ASP A 1 134 ? 17.963 -4.448 -41.485 1.00 75.62 134 ASP A C 1
ATOM 1106 O O . ASP A 1 134 ? 18.062 -4.994 -42.609 1.00 75.62 134 ASP A O 1
#

Foldseek 3Di:
DDDPVVVLVVLVVVLVVVLVVLVVPLCVQAVVLLVVVVVVVVVVVVCLVVLVVVLVVLVVVLVVCVVVPDDPVVNVVSVVVSVVSVVVNVVVVVVSVVCVVVVNVVSVVSNVVSVVVSVVVSVVSVVVSVVVVD

InterPro domains:
  IPR019497 Sorting nexin protein, WASP-binding domain [PF10456] (11-134)
  IPR027267 AH/BAR domain superfamily [G3DSA:1.20.1270.60] (4-134)

Secondary structure (DSSP, 8-state):
---HHHHHHHHHHHHHHHHHHHHHHHTTTTHHHHHHHHHHHHHHHHHHHHHHHHHHHHHHHHHHHHHTT--HHHHHHHHHHHHHHHHHHHHHHHHHHHHHHHHHHHHHHHHHHHHHHHHHHHHHHHHHHHTT--

Radius of gyration: 29.79 Å; chains: 1; bounding box: 64×13×86 Å

pLDDT: mean 94.74, std 6.07, range [58.78, 98.62]

Sequence (134 aa):
MYSKASVDVKSIGSTYILIGKLYEEQAKIDWLPLFDKLYIYKGITSSLPDILNLQKLSEQKKRECERNSMQQSTLADVRKRADVLTYTVFAELNHFQNERDTDLKLTMKSFLQEQLNFYKNIVCKLEDTLRQFD

Organism: NCBI:txid1586634